Protein AF-A0A8S8Z383-F1 (afdb_monomer_lite)

pLDDT: mean 83.53, std 19.25, range [40.78, 97.88]

Structure (mmCIF, N/CA/C/O backbone):
data_AF-A0A8S8Z383-F1
#
_entry.id   AF-A0A8S8Z383-F1
#
loop_
_atom_site.group_PDB
_atom_site.id
_atom_site.type_symbol
_atom_site.label_atom_id
_atom_site.label_alt_id
_atom_site.label_comp_id
_atom_site.label_asym_id
_atom_site.label_entity_id
_atom_site.label_seq_id
_atom_site.pdbx_PDB_ins_code
_atom_site.Cartn_x
_atom_site.Cartn_y
_atom_site.Cartn_z
_atom_site.occupancy
_atom_site.B_iso_or_equiv
_atom_site.auth_seq_id
_atom_site.auth_comp_id
_atom_site.auth_asym_id
_atom_site.auth_atom_id
_atom_site.pdbx_PDB_model_num
ATOM 1 N N . MET A 1 1 ? 5.899 12.896 0.513 1.00 64.19 1 MET A N 1
ATOM 2 C CA . MET A 1 1 ? 5.264 12.283 1.704 1.00 64.19 1 MET A CA 1
ATOM 3 C C . MET A 1 1 ? 3.753 12.497 1.789 1.00 64.19 1 MET A C 1
ATOM 5 O O . MET A 1 1 ? 3.097 11.630 2.345 1.00 64.19 1 MET A O 1
ATOM 9 N N . ALA A 1 2 ? 3.176 13.565 1.217 1.00 86.31 2 ALA A N 1
ATOM 10 C CA . ALA A 1 2 ? 1.746 13.877 1.369 1.00 86.31 2 ALA A CA 1
ATOM 11 C C . ALA A 1 2 ? 0.780 12.721 1.033 1.00 86.31 2 ALA A C 1
ATOM 13 O O . ALA A 1 2 ? -0.175 12.497 1.765 1.00 86.31 2 ALA A O 1
ATOM 14 N N . GLN A 1 3 ? 1.039 11.950 -0.030 1.00 91.06 3 GLN A N 1
ATOM 15 C CA . GLN A 1 3 ? 0.146 10.855 -0.431 1.00 91.06 3 GLN A CA 1
ATOM 16 C C . GLN A 1 3 ? 0.100 9.703 0.587 1.00 91.06 3 GLN A C 1
ATOM 18 O O . GLN A 1 3 ? -0.982 9.208 0.892 1.00 91.06 3 GLN A O 1
ATOM 23 N N . TYR A 1 4 ? 1.259 9.275 1.102 1.00 93.12 4 TYR A N 1
ATOM 24 C CA . TYR A 1 4 ? 1.332 8.189 2.084 1.00 93.12 4 TYR A CA 1
ATOM 25 C C . TYR A 1 4 ? 0.597 8.580 3.368 1.00 93.12 4 TYR A C 1
ATOM 27 O O . TYR A 1 4 ? -0.242 7.824 3.849 1.00 93.12 4 TYR A O 1
ATOM 35 N N . GLU A 1 5 ? 0.853 9.792 3.870 1.00 94.56 5 GLU A N 1
ATOM 36 C CA . GLU A 1 5 ? 0.194 10.301 5.075 1.00 94.56 5 GLU A CA 1
ATOM 37 C C . GLU A 1 5 ? -1.307 10.520 4.872 1.00 94.56 5 GLU A C 1
ATOM 39 O O . GLU A 1 5 ? -2.090 10.234 5.774 1.00 94.56 5 GLU A O 1
ATOM 44 N N . ALA A 1 6 ? -1.740 10.951 3.682 1.00 95.12 6 ALA A N 1
ATOM 45 C CA . ALA A 1 6 ? -3.161 11.049 3.362 1.00 95.12 6 ALA A CA 1
ATOM 46 C C . ALA A 1 6 ? -3.842 9.673 3.428 1.00 95.12 6 ALA A C 1
ATOM 48 O O . ALA A 1 6 ? -4.869 9.529 4.087 1.00 95.12 6 ALA A O 1
ATOM 49 N N . LEU A 1 7 ? -3.242 8.643 2.816 1.00 95.12 7 LEU A N 1
ATOM 50 C CA . LEU A 1 7 ? -3.765 7.276 2.888 1.00 95.12 7 LEU A CA 1
ATOM 51 C C . LEU A 1 7 ? -3.763 6.739 4.316 1.00 95.12 7 LEU A C 1
ATOM 53 O O . LEU A 1 7 ? -4.752 6.136 4.728 1.00 95.12 7 LEU A O 1
ATOM 57 N N . ARG A 1 8 ? -2.687 6.979 5.074 1.00 96.00 8 ARG A N 1
ATOM 58 C CA . ARG A 1 8 ? -2.600 6.607 6.487 1.00 96.00 8 ARG A CA 1
ATOM 59 C C . ARG A 1 8 ? -3.727 7.262 7.274 1.00 96.00 8 ARG A C 1
ATOM 61 O O . ARG A 1 8 ? -4.526 6.553 7.867 1.00 96.00 8 ARG A O 1
ATOM 68 N N . SER A 1 9 ? -3.853 8.585 7.206 1.00 96.81 9 SER A N 1
ATOM 69 C CA . SER A 1 9 ? -4.890 9.350 7.906 1.00 96.81 9 SER A CA 1
ATOM 70 C C . SER A 1 9 ? -6.304 8.874 7.560 1.00 96.81 9 SER A C 1
ATOM 72 O O . SER A 1 9 ? -7.124 8.674 8.457 1.00 96.81 9 SER A O 1
ATOM 74 N N . THR A 1 10 ? -6.599 8.634 6.279 1.00 96.31 10 THR A N 1
ATOM 75 C CA . THR A 1 10 ? -7.896 8.087 5.859 1.00 96.31 10 THR A CA 1
ATOM 76 C C . THR A 1 10 ? -8.117 6.678 6.404 1.00 96.31 10 THR A C 1
ATOM 78 O O . THR A 1 10 ? -9.190 6.397 6.931 1.00 96.31 10 THR A O 1
ATOM 81 N N . GLY A 1 11 ? -7.113 5.802 6.322 1.00 96.12 11 GLY A N 1
ATOM 82 C CA . GLY A 1 11 ? -7.189 4.450 6.871 1.00 96.12 11 GLY A CA 1
ATOM 83 C C . GLY A 1 11 ? -7.440 4.452 8.378 1.00 96.12 11 GLY A C 1
ATOM 84 O O . GLY A 1 11 ? -8.349 3.764 8.838 1.00 96.12 11 GLY A O 1
ATOM 85 N N . GLU A 1 12 ? -6.723 5.301 9.121 1.00 96.88 12 GLU A N 1
ATOM 86 C CA . GLU A 1 12 ? -6.899 5.466 10.566 1.00 96.88 12 GLU A CA 1
ATOM 87 C C . GLU A 1 12 ? -8.328 5.897 10.909 1.00 96.88 12 GLU A C 1
ATOM 89 O O . GLU A 1 12 ? -8.990 5.266 11.732 1.00 96.88 12 GLU A O 1
ATOM 94 N N . ARG A 1 13 ? -8.832 6.935 10.229 1.00 96.88 13 ARG A N 1
ATOM 95 C CA . ARG A 1 13 ? -10.169 7.498 10.470 1.00 96.88 13 ARG A CA 1
ATOM 96 C C . ARG A 1 13 ? -11.304 6.548 10.103 1.00 96.88 13 ARG A C 1
ATOM 98 O O . ARG A 1 13 ? -12.356 6.595 10.731 1.00 96.88 13 ARG A O 1
ATOM 105 N N . CYS A 1 14 ? -11.116 5.735 9.069 1.00 95.50 14 CYS A N 1
ATOM 106 C CA . CYS A 1 14 ? -12.158 4.856 8.547 1.00 95.50 14 CYS A CA 1
ATOM 107 C C . CYS A 1 14 ? -12.051 3.413 9.062 1.00 95.50 14 CYS A C 1
ATOM 109 O O . CYS A 1 14 ? -12.929 2.609 8.760 1.00 95.50 14 CYS A O 1
ATOM 111 N N . GLY A 1 15 ? -10.988 3.056 9.792 1.00 93.81 15 GLY A N 1
ATOM 112 C CA . GLY A 1 15 ? -10.721 1.669 10.190 1.00 93.81 15 GLY A CA 1
ATOM 113 C C . GLY A 1 15 ? -10.463 0.742 8.995 1.00 93.81 15 GLY A C 1
ATOM 114 O O . GLY A 1 15 ? -10.712 -0.461 9.071 1.00 93.81 15 GLY A O 1
ATOM 115 N N . LEU A 1 16 ? -9.998 1.302 7.876 1.00 94.19 16 LEU A N 1
ATOM 116 C CA . LEU A 1 16 ? -9.716 0.578 6.638 1.00 94.19 16 LEU A CA 1
ATOM 117 C C . LEU A 1 16 ? -8.216 0.346 6.502 1.00 94.19 16 LEU A C 1
ATOM 119 O O . LEU A 1 16 ? -7.419 1.138 6.992 1.00 94.19 16 LEU A O 1
ATOM 123 N N . LEU A 1 17 ? -7.831 -0.722 5.798 1.00 95.69 17 LEU A N 1
ATOM 124 C CA . LEU A 1 17 ? -6.436 -0.995 5.462 1.00 95.69 17 LEU A CA 1
ATOM 125 C C . LEU A 1 17 ? -6.131 -0.469 4.051 1.00 95.69 17 LEU A C 1
ATOM 127 O O . LEU A 1 17 ? -6.515 -1.125 3.079 1.00 95.69 17 LEU A O 1
ATOM 131 N N . PRO A 1 18 ? -5.431 0.669 3.894 1.00 96.44 18 PRO A N 1
ATOM 132 C CA . PRO A 1 18 ? -5.037 1.145 2.579 1.00 96.44 18 PRO A CA 1
ATOM 133 C C . PRO A 1 18 ? -3.945 0.241 2.000 1.00 96.44 18 PRO A C 1
ATOM 135 O O . PRO A 1 18 ? -2.987 -0.134 2.686 1.00 96.44 18 PRO A O 1
ATOM 138 N N . LEU A 1 19 ? -4.079 -0.085 0.717 1.00 96.44 19 LEU A N 1
ATOM 139 C CA . LEU A 1 19 ? -3.151 -0.940 -0.012 1.00 96.44 19 LEU A CA 1
ATOM 140 C C . LEU A 1 19 ? -2.579 -0.197 -1.215 1.00 96.44 19 LEU A C 1
ATOM 142 O O . LEU A 1 19 ? -3.297 0.486 -1.943 1.00 96.44 19 LEU A O 1
ATOM 146 N N . TYR A 1 20 ? -1.292 -0.403 -1.459 1.00 96.94 20 TYR A N 1
ATOM 147 C CA . TYR A 1 20 ? -0.667 -0.111 -2.736 1.00 96.94 20 TYR A CA 1
ATOM 148 C C . TYR A 1 20 ? -0.627 -1.376 -3.582 1.00 96.94 20 TYR A C 1
ATOM 150 O O . TYR A 1 20 ? -0.165 -2.426 -3.135 1.00 96.94 20 TYR A O 1
ATOM 158 N N . ALA A 1 21 ? -1.075 -1.247 -4.826 1.00 96.44 21 ALA A N 1
ATOM 159 C CA . ALA A 1 21 ? -0.986 -2.287 -5.834 1.00 96.44 21 ALA A CA 1
ATOM 160 C C . ALA A 1 21 ? 0.008 -1.838 -6.915 1.00 96.44 21 ALA A C 1
ATOM 162 O O . ALA A 1 21 ? -0.301 -0.995 -7.756 1.00 96.44 21 ALA A O 1
ATOM 163 N N . TYR A 1 22 ? 1.226 -2.376 -6.875 1.00 96.31 22 TYR A N 1
ATOM 164 C CA . TYR A 1 22 ? 2.269 -2.100 -7.862 1.00 96.31 22 TYR A CA 1
ATOM 165 C C . TYR A 1 22 ? 2.141 -3.105 -9.012 1.00 96.31 22 TYR A C 1
ATOM 167 O O . TYR A 1 22 ? 2.264 -4.306 -8.791 1.00 96.31 22 TYR A O 1
ATOM 175 N N . ARG A 1 23 ? 1.907 -2.625 -10.242 1.00 95.94 23 ARG A N 1
ATOM 176 C CA . ARG A 1 23 ? 1.921 -3.434 -11.467 1.00 95.94 23 ARG A CA 1
ATOM 177 C C . ARG A 1 23 ? 3.164 -3.225 -12.349 1.00 95.94 23 ARG A C 1
ATOM 179 O O . ARG A 1 23 ? 3.448 -2.091 -12.729 1.00 95.94 23 ARG A O 1
ATOM 186 N N . LEU A 1 24 ? 3.814 -4.302 -12.806 1.00 95.94 24 LEU A N 1
ATOM 187 C CA . LEU A 1 24 ? 4.822 -4.245 -13.886 1.00 95.94 24 LEU A CA 1
ATOM 188 C C . LEU A 1 24 ? 4.185 -4.376 -15.270 1.00 95.94 24 LEU A C 1
ATOM 190 O O . LEU A 1 24 ? 3.409 -5.298 -15.506 1.00 95.94 24 LEU A O 1
ATOM 194 N N . LYS A 1 25 ? 4.525 -3.491 -16.212 1.00 96.31 25 LYS A N 1
ATOM 195 C CA . LYS A 1 25 ? 4.032 -3.533 -17.603 1.00 96.31 25 LYS A CA 1
ATOM 196 C C . LYS A 1 25 ? 4.828 -4.535 -18.450 1.00 96.31 25 LYS A C 1
ATOM 198 O O . LYS A 1 25 ? 5.984 -4.801 -18.160 1.00 96.31 25 LYS A O 1
ATOM 203 N N . GLY A 1 26 ? 4.198 -5.101 -19.483 1.00 95.31 26 GLY A N 1
ATOM 204 C CA . G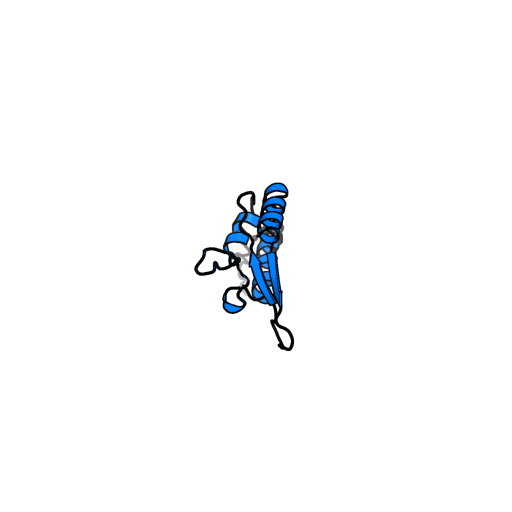LY A 1 26 ? 4.849 -6.045 -20.409 1.00 95.31 26 GLY A CA 1
ATOM 205 C C . GLY A 1 26 ? 5.137 -7.442 -19.842 1.00 95.31 26 GLY A C 1
ATOM 206 O O . GLY A 1 26 ? 5.639 -8.297 -20.560 1.00 95.31 26 GLY A O 1
ATOM 207 N N . VAL A 1 27 ? 4.789 -7.703 -18.579 1.00 94.44 27 VAL A N 1
ATOM 208 C CA . VAL A 1 27 ? 4.997 -8.996 -17.912 1.00 94.44 27 VAL A CA 1
ATOM 209 C C . VAL A 1 27 ? 3.754 -9.882 -18.054 1.00 94.44 27 VAL A C 1
ATOM 211 O O . VAL A 1 27 ? 2.629 -9.419 -17.853 1.00 94.44 27 VAL A O 1
ATOM 214 N N . ARG A 1 28 ? 3.957 -11.163 -18.391 1.00 92.56 28 ARG A N 1
ATOM 215 C CA . ARG A 1 28 ? 2.926 -12.218 -18.378 1.00 92.56 28 ARG A CA 1
ATOM 216 C C . ARG A 1 28 ? 2.809 -12.836 -16.976 1.00 92.56 28 ARG A C 1
ATOM 218 O O . ARG A 1 28 ? 3.801 -12.930 -16.262 1.00 92.56 28 ARG A O 1
ATOM 225 N N . GLY A 1 29 ? 1.617 -13.304 -16.605 1.00 93.44 29 GLY A N 1
ATOM 226 C CA . GLY A 1 29 ? 1.366 -13.945 -15.305 1.00 93.44 29 GLY A CA 1
ATOM 227 C C . GLY A 1 29 ? 1.042 -12.950 -14.185 1.00 93.44 29 GLY A C 1
ATOM 228 O O . GLY A 1 29 ? 0.393 -11.931 -14.426 1.00 93.44 29 GLY A O 1
ATOM 229 N N . ASP A 1 30 ? 1.469 -13.251 -12.952 1.00 92.88 30 ASP A N 1
ATOM 230 C CA . ASP A 1 30 ? 1.195 -12.416 -11.772 1.00 92.88 30 ASP A CA 1
ATOM 231 C C . ASP A 1 30 ? 2.067 -11.148 -11.745 1.00 92.88 30 ASP A C 1
ATOM 233 O O . ASP A 1 30 ? 3.133 -11.079 -11.117 1.00 92.88 30 ASP A O 1
ATOM 237 N N . SER A 1 31 ? 1.572 -10.133 -12.454 1.00 96.25 31 SER A N 1
ATOM 238 C CA . SER A 1 31 ? 2.205 -8.831 -12.635 1.00 96.25 31 SER A CA 1
ATOM 239 C C . SER A 1 31 ? 1.861 -7.810 -11.547 1.00 96.25 31 SER A C 1
ATOM 241 O O . SER A 1 31 ? 2.128 -6.631 -11.764 1.00 96.25 31 SER A O 1
ATOM 243 N N . TRP A 1 32 ? 1.288 -8.220 -10.410 1.00 97.31 32 TRP A N 1
ATOM 244 C CA . TRP A 1 32 ? 0.897 -7.319 -9.323 1.00 97.31 32 TRP A CA 1
ATOM 245 C C . TRP A 1 32 ? 1.599 -7.652 -8.003 1.00 97.31 32 TRP A C 1
ATOM 247 O O . TRP A 1 32 ? 1.820 -8.816 -7.663 1.00 97.31 32 TRP A O 1
ATOM 257 N N . ARG A 1 33 ? 1.938 -6.617 -7.235 1.00 97.31 33 ARG A N 1
ATOM 258 C CA . ARG A 1 33 ? 2.502 -6.722 -5.889 1.00 97.31 33 ARG A CA 1
ATOM 259 C C . ARG A 1 33 ? 1.745 -5.817 -4.936 1.00 97.31 33 ARG A C 1
ATOM 261 O O . ARG A 1 33 ? 1.619 -4.619 -5.179 1.00 97.31 33 ARG A O 1
ATOM 268 N N . ILE A 1 34 ? 1.225 -6.417 -3.874 1.00 97.88 34 ILE A N 1
ATOM 269 C CA . ILE A 1 34 ? 0.405 -5.765 -2.862 1.00 97.88 34 ILE A CA 1
ATOM 270 C C . ILE A 1 34 ? 1.271 -5.453 -1.646 1.00 97.88 34 ILE A C 1
ATOM 272 O O . ILE A 1 34 ? 1.979 -6.323 -1.135 1.00 97.88 34 ILE A O 1
ATOM 276 N N . MET A 1 35 ? 1.197 -4.212 -1.180 1.00 97.50 35 MET A N 1
ATOM 277 C CA . MET A 1 35 ? 1.828 -3.740 0.051 1.00 97.50 35 MET A CA 1
ATOM 278 C C . MET A 1 35 ? 0.821 -2.908 0.834 1.00 97.50 35 MET A C 1
ATOM 280 O O . MET A 1 35 ? -0.028 -2.240 0.245 1.00 97.50 35 MET A O 1
ATOM 284 N N . ARG A 1 36 ? 0.917 -2.923 2.159 1.00 96.44 36 ARG A N 1
ATOM 285 C CA . ARG A 1 36 ? 0.023 -2.158 3.026 1.00 96.44 36 ARG A CA 1
ATOM 286 C C . ARG A 1 36 ? 0.651 -0.873 3.537 1.00 96.44 36 ARG A C 1
ATOM 288 O O . ARG A 1 36 ? 1.832 -0.848 3.883 1.00 96.44 36 ARG A O 1
ATOM 295 N N . VAL A 1 37 ? -0.185 0.152 3.669 1.00 96.00 37 VAL A N 1
ATOM 296 C CA . VAL A 1 37 ? 0.107 1.330 4.489 1.00 96.00 37 VAL A CA 1
ATOM 297 C C . VAL A 1 37 ? -0.060 0.951 5.959 1.00 96.00 37 VAL A C 1
ATOM 299 O O . VAL A 1 37 ? -0.945 0.172 6.320 1.00 96.00 37 VAL A O 1
ATOM 302 N N . GLU A 1 38 ? 0.829 1.449 6.812 1.00 93.31 38 GLU A N 1
ATOM 303 C CA . GLU A 1 38 ? 0.765 1.176 8.245 1.00 93.31 38 GLU A CA 1
ATOM 304 C C . GLU A 1 38 ? -0.325 2.015 8.901 1.00 93.31 38 GLU A C 1
ATOM 306 O O . GLU A 1 38 ? -0.266 3.242 8.860 1.00 93.31 38 GLU A O 1
ATOM 311 N N . VAL A 1 39 ? -1.296 1.334 9.508 1.00 95.12 39 VAL A N 1
ATOM 312 C CA . VAL A 1 39 ? -2.371 1.938 10.296 1.00 95.12 39 VAL A CA 1
ATOM 313 C C . VAL A 1 39 ? -2.573 1.158 11.597 1.00 95.12 39 VAL A C 1
ATOM 315 O O . VAL A 1 39 ? -2.393 -0.064 11.635 1.00 95.12 39 VAL A O 1
ATOM 318 N N . GLU A 1 40 ? -2.944 1.852 12.664 1.00 93.62 40 GLU A N 1
ATOM 319 C CA . GLU A 1 40 ? -3.057 1.329 14.026 1.00 93.62 40 GLU A CA 1
ATOM 320 C C . GLU A 1 40 ? -4.513 1.072 14.440 1.00 93.62 40 GLU A C 1
ATOM 322 O O . GLU A 1 40 ? -4.763 0.183 15.267 1.00 93.62 40 GLU A O 1
A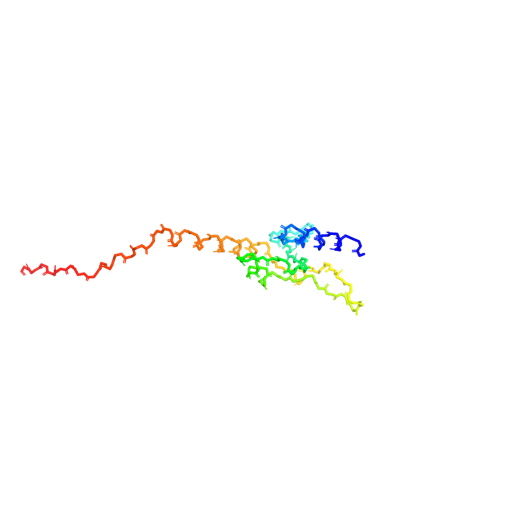TOM 327 N N . SER A 1 41 ? -5.477 1.769 13.829 1.00 93.75 41 SER A N 1
ATOM 328 C CA . SER A 1 41 ? -6.903 1.729 14.182 1.00 93.75 41 SER A CA 1
ATOM 329 C C . SER A 1 41 ? -7.661 0.471 13.746 1.00 93.75 41 SER A C 1
ATOM 331 O O . SER A 1 41 ? -8.820 0.298 14.120 1.00 93.75 41 SER A O 1
ATOM 333 N N . LEU A 1 42 ? -7.043 -0.440 12.985 1.00 93.69 42 LEU A N 1
ATOM 334 C CA . LEU A 1 42 ? -7.717 -1.647 12.479 1.00 93.69 42 LEU A CA 1
ATOM 335 C C . LEU A 1 42 ? -8.262 -2.507 13.616 1.00 93.69 42 LEU A C 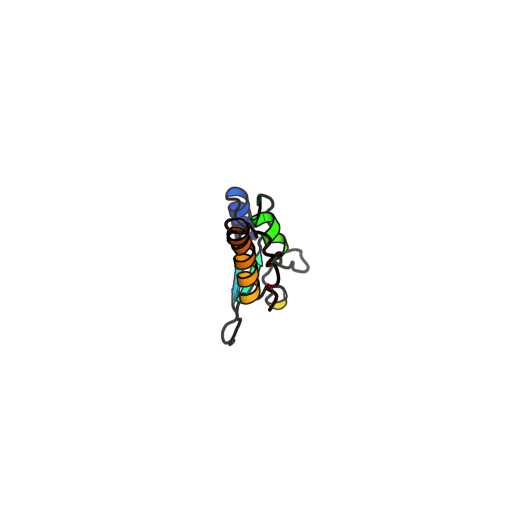1
ATOM 337 O O . LEU A 1 42 ? -7.585 -2.714 14.608 1.00 93.69 42 LEU A O 1
ATOM 341 N N . THR A 1 43 ? -9.426 -3.125 13.488 1.00 91.81 43 THR A N 1
ATOM 342 C CA . THR A 1 43 ? -9.957 -4.010 14.541 1.00 91.81 43 THR A CA 1
ATOM 343 C C . THR A 1 43 ? -10.359 -5.373 13.987 1.00 91.81 43 THR A C 1
ATOM 345 O O . THR A 1 43 ? -10.362 -5.606 12.774 1.00 91.81 43 THR A O 1
ATOM 348 N N . GLY A 1 44 ? -10.614 -6.319 14.897 1.00 90.38 44 GLY A N 1
ATOM 349 C CA . GLY A 1 44 ? -11.101 -7.657 14.570 1.00 90.38 44 GLY A CA 1
ATOM 350 C C . GLY A 1 44 ? -10.259 -8.386 13.518 1.00 90.38 44 GLY A C 1
ATOM 351 O O . GLY A 1 44 ? -9.028 -8.330 13.519 1.00 90.38 44 GLY A O 1
ATOM 352 N N . LYS A 1 45 ? -10.942 -9.070 12.593 1.00 86.25 45 LYS A N 1
ATOM 353 C CA . LYS A 1 45 ? -10.322 -9.898 11.543 1.00 86.25 45 LYS A CA 1
ATOM 354 C C . LYS A 1 45 ? -9.356 -9.113 10.654 1.00 86.25 45 LYS A C 1
ATOM 356 O O . LYS A 1 45 ? -8.309 -9.644 10.291 1.00 86.25 45 LYS A O 1
ATOM 361 N N . LEU A 1 46 ? -9.658 -7.849 10.354 1.00 89.75 46 LEU A N 1
ATOM 362 C CA . LEU A 1 46 ? -8.815 -7.017 9.494 1.00 89.75 46 LEU A CA 1
ATOM 363 C C . LEU A 1 46 ? -7.446 -6.731 10.135 1.00 89.75 46 LEU A C 1
ATOM 365 O O . LEU A 1 46 ? -6.433 -6.773 9.439 1.00 89.75 46 LEU A O 1
ATOM 369 N N . ARG A 1 47 ? -7.388 -6.541 11.466 1.00 92.38 47 ARG A N 1
ATOM 370 C CA . ARG A 1 47 ? -6.120 -6.417 12.215 1.00 92.38 47 ARG A CA 1
ATOM 371 C C . ARG A 1 47 ? -5.282 -7.696 12.144 1.00 92.38 47 ARG A C 1
ATOM 373 O O . ARG A 1 47 ? -4.058 -7.623 12.087 1.00 92.38 47 ARG A O 1
ATOM 380 N N . HIS A 1 48 ? -5.917 -8.867 12.173 1.00 90.25 48 HIS A N 1
ATOM 381 C CA . HIS A 1 48 ? -5.199 -10.137 12.049 1.00 90.25 48 HIS A CA 1
ATOM 382 C C . HIS A 1 48 ? -4.682 -10.349 10.623 1.00 90.25 48 HIS A C 1
ATOM 384 O O . HIS A 1 48 ? -3.511 -10.681 10.449 1.00 90.25 48 HIS A O 1
ATOM 390 N N . LEU A 1 49 ? -5.520 -10.092 9.615 1.00 91.38 49 LEU A N 1
ATOM 391 C CA . LEU A 1 49 ? -5.168 -10.244 8.204 1.00 91.38 49 LEU A CA 1
ATOM 392 C C . LEU A 1 49 ? -4.054 -9.282 7.769 1.00 91.38 49 LEU A C 1
ATOM 394 O O . LEU A 1 49 ? -3.157 -9.677 7.023 1.00 91.38 49 LEU A O 1
ATOM 398 N N . SER A 1 50 ? -4.058 -8.039 8.262 1.00 93.50 50 SER A N 1
ATOM 399 C CA . SER A 1 50 ? -3.058 -7.033 7.881 1.00 93.50 50 SER A CA 1
ATOM 400 C C . SER A 1 50 ? -1.624 -7.434 8.241 1.00 93.50 50 SER A C 1
ATOM 402 O O . SER A 1 50 ? -0.689 -7.048 7.541 1.00 93.50 50 SER A O 1
ATOM 404 N N . ARG A 1 51 ? -1.427 -8.254 9.283 1.00 92.19 51 ARG A N 1
ATOM 405 C CA . ARG A 1 51 ? -0.101 -8.749 9.697 1.00 92.19 51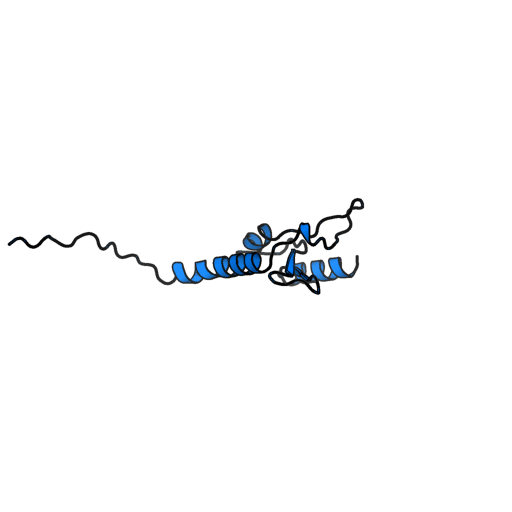 ARG A CA 1
ATOM 406 C C . ARG A 1 51 ? 0.554 -9.645 8.651 1.00 92.19 51 ARG A C 1
ATOM 408 O O . ARG A 1 51 ? 1.776 -9.694 8.592 1.00 92.19 51 ARG A O 1
ATOM 415 N N . SER A 1 52 ? -0.243 -10.325 7.830 1.00 93.19 52 SER A N 1
ATOM 416 C CA . SER A 1 52 ? 0.255 -11.190 6.760 1.00 93.19 52 SER A CA 1
ATOM 417 C C . SER A 1 52 ? 0.617 -10.421 5.487 1.00 93.19 52 SER A C 1
ATOM 419 O O . SER A 1 52 ? 1.289 -10.979 4.624 1.00 93.19 52 SER A O 1
ATOM 421 N N . ILE A 1 53 ? 0.188 -9.161 5.348 1.00 95.94 53 ILE A N 1
ATOM 422 C CA . ILE A 1 53 ? 0.471 -8.328 4.174 1.00 95.94 53 ILE A CA 1
ATOM 423 C C . ILE A 1 53 ? 1.760 -7.518 4.421 1.00 95.94 53 ILE A C 1
ATOM 425 O O . ILE A 1 53 ? 1.856 -6.845 5.455 1.00 95.94 53 ILE A O 1
ATOM 429 N N . PRO A 1 54 ? 2.735 -7.533 3.488 1.00 96.69 54 PRO A N 1
ATOM 430 C CA . PRO A 1 54 ? 3.977 -6.775 3.605 1.00 96.69 54 PRO A CA 1
ATOM 431 C C . PRO A 1 54 ? 3.740 -5.271 3.723 1.00 96.69 54 PRO A C 1
ATOM 433 O O . PRO A 1 54 ? 2.911 -4.704 3.011 1.00 96.69 54 PRO A O 1
ATOM 436 N N . LYS A 1 55 ? 4.494 -4.620 4.609 1.00 95.94 55 LYS A N 1
ATOM 437 C CA . LYS A 1 55 ? 4.560 -3.155 4.727 1.00 95.94 55 LYS A CA 1
ATOM 438 C C . LYS A 1 55 ? 5.265 -2.554 3.507 1.00 95.94 55 LYS A C 1
ATOM 440 O O . LYS A 1 55 ? 6.004 -3.261 2.826 1.00 95.94 55 LYS A O 1
ATOM 445 N N . LEU A 1 56 ? 5.104 -1.248 3.270 1.00 95.12 56 LEU A N 1
ATOM 446 C CA . LEU A 1 56 ? 6.017 -0.558 2.354 1.00 95.12 56 LEU A CA 1
ATOM 447 C C . LEU A 1 56 ? 7.448 -0.600 2.914 1.00 95.12 56 LEU A C 1
ATOM 449 O O . LEU A 1 56 ? 7.649 -0.227 4.074 1.00 95.12 56 LEU A O 1
ATOM 453 N N . PRO A 1 57 ? 8.443 -1.019 2.118 1.00 93.56 57 PRO A N 1
ATOM 454 C CA . PRO A 1 57 ? 9.832 -0.942 2.527 1.00 93.56 57 PRO A CA 1
ATOM 455 C C . PRO A 1 57 ? 10.272 0.513 2.670 1.00 93.56 57 PRO A C 1
ATOM 457 O O . PRO A 1 57 ? 9.807 1.424 1.974 1.00 93.56 57 PRO A O 1
ATOM 460 N N . LEU A 1 58 ? 11.216 0.725 3.576 1.00 93.56 58 LEU A N 1
ATOM 461 C CA . LEU A 1 58 ? 11.813 2.027 3.809 1.00 93.56 58 LEU A CA 1
ATOM 462 C C . LEU A 1 58 ? 13.103 2.136 3.000 1.00 93.56 58 LEU A C 1
ATOM 464 O O . LEU A 1 58 ? 13.877 1.188 2.893 1.00 93.56 58 LEU A O 1
ATOM 468 N N . THR A 1 59 ? 13.329 3.303 2.410 1.00 92.56 59 THR A N 1
ATOM 469 C CA . THR A 1 59 ? 14.635 3.655 1.844 1.00 92.56 59 THR A CA 1
ATOM 470 C C . THR A 1 59 ? 15.664 3.829 2.965 1.00 92.56 59 THR A C 1
ATOM 472 O O . THR A 1 59 ? 15.309 3.902 4.142 1.00 92.56 59 THR A O 1
ATOM 475 N N . ARG A 1 60 ? 16.949 3.985 2.617 1.00 91.69 60 ARG A N 1
ATOM 476 C CA . ARG A 1 60 ? 18.023 4.277 3.589 1.00 91.69 60 ARG A CA 1
ATOM 477 C C . ARG A 1 60 ? 17.720 5.487 4.488 1.00 91.69 60 ARG A C 1
ATOM 479 O O . ARG A 1 60 ? 18.153 5.514 5.633 1.00 91.69 60 ARG A O 1
ATOM 486 N N . ASN A 1 61 ? 16.950 6.449 3.982 1.00 91.81 61 ASN A N 1
ATOM 487 C CA . ASN A 1 61 ? 16.568 7.665 4.702 1.00 91.81 61 ASN A CA 1
ATOM 488 C C . ASN A 1 61 ? 15.241 7.512 5.472 1.00 91.81 61 ASN A C 1
ATOM 490 O O . ASN A 1 61 ? 14.683 8.503 5.927 1.00 91.81 61 ASN A O 1
ATOM 494 N N . GLY A 1 62 ? 14.692 6.297 5.573 1.00 89.25 62 GLY A N 1
ATOM 495 C CA . GLY A 1 62 ? 13.439 6.025 6.279 1.00 89.25 62 GLY A CA 1
ATOM 496 C C . GLY A 1 62 ? 12.166 6.370 5.497 1.00 89.25 62 GLY A C 1
ATOM 497 O O . GLY A 1 62 ? 11.072 6.201 6.022 1.00 89.25 62 GLY A O 1
ATOM 498 N N . THR A 1 63 ? 12.264 6.828 4.245 1.00 90.69 63 THR A N 1
ATOM 499 C CA . THR A 1 63 ? 11.080 7.179 3.443 1.00 90.69 63 THR A CA 1
ATOM 500 C C . THR A 1 63 ? 10.429 5.921 2.858 1.00 90.69 63 THR A C 1
ATOM 502 O O . THR A 1 63 ? 11.153 5.140 2.229 1.00 90.69 63 THR A O 1
ATOM 505 N N . PRO A 1 64 ? 9.100 5.729 2.988 1.00 93.00 64 PRO A N 1
ATOM 506 C CA . PRO A 1 64 ? 8.387 4.633 2.336 1.00 93.00 64 PRO A CA 1
ATOM 507 C C . PRO A 1 64 ? 8.527 4.697 0.814 1.00 93.00 64 PRO A C 1
ATOM 509 O O . PRO A 1 64 ? 8.373 5.764 0.216 1.00 93.00 64 PRO A O 1
ATOM 512 N N . HIS A 1 65 ? 8.782 3.557 0.179 1.00 93.25 65 HIS A N 1
ATOM 513 C CA . HIS A 1 65 ? 8.841 3.450 -1.277 1.00 93.25 65 HIS A CA 1
ATOM 514 C C . HIS A 1 65 ? 8.238 2.133 -1.764 1.00 93.25 65 HIS A C 1
ATOM 516 O O . HIS A 1 65 ? 8.045 1.196 -0.993 1.00 93.25 65 HIS A O 1
ATOM 522 N N . LEU A 1 66 ? 7.901 2.079 -3.052 1.00 93.19 66 LEU A N 1
ATOM 523 C CA . LEU A 1 66 ? 7.355 0.882 -3.680 1.00 93.19 66 LEU A CA 1
ATOM 524 C C . LEU A 1 66 ? 8.497 0.032 -4.240 1.00 93.19 66 LEU A C 1
ATOM 526 O O . LEU A 1 66 ? 9.136 0.426 -5.214 1.00 93.19 66 LEU A O 1
ATOM 530 N N . ASP A 1 67 ? 8.703 -1.147 -3.660 1.00 94.25 67 ASP A N 1
ATOM 531 C CA . ASP A 1 67 ? 9.626 -2.158 -4.176 1.00 94.25 67 ASP A CA 1
ATOM 532 C C . ASP A 1 67 ? 8.836 -3.385 -4.635 1.00 94.25 67 ASP A C 1
ATOM 534 O O . ASP A 1 67 ? 8.073 -3.994 -3.881 1.00 94.25 67 ASP A O 1
ATOM 538 N N . TRP A 1 68 ? 9.027 -3.753 -5.897 1.00 93.69 68 TRP A N 1
ATOM 539 C CA . TRP A 1 68 ? 8.402 -4.923 -6.495 1.00 93.69 68 TRP A CA 1
ATOM 540 C C . TRP A 1 68 ? 8.810 -6.233 -5.801 1.00 93.69 68 TRP A C 1
ATOM 542 O O . TRP A 1 68 ? 7.986 -7.134 -5.639 1.00 93.69 68 TRP A O 1
ATOM 552 N N . SER A 1 69 ? 10.070 -6.346 -5.379 1.00 93.94 69 SER A N 1
ATOM 553 C CA . SER A 1 69 ? 10.614 -7.563 -4.768 1.00 93.94 69 SER A CA 1
ATOM 554 C C . SER A 1 69 ? 10.053 -7.834 -3.369 1.00 93.94 69 SER A C 1
ATOM 556 O O . SER A 1 69 ? 9.992 -8.986 -2.948 1.00 93.94 69 SER A O 1
ATOM 558 N N . GLN A 1 70 ? 9.605 -6.784 -2.674 1.00 95.25 70 GLN A N 1
ATOM 559 C CA . GLN A 1 70 ? 9.156 -6.846 -1.280 1.00 95.25 70 GLN A CA 1
ATOM 560 C C . GLN A 1 70 ? 7.637 -7.021 -1.130 1.00 95.25 70 GLN A C 1
ATOM 562 O O . GLN A 1 70 ? 7.143 -7.262 -0.029 1.00 95.25 70 GLN A O 1
ATOM 567 N N . GLY A 1 71 ? 6.870 -6.886 -2.214 1.00 96.06 71 GLY A N 1
ATOM 568 C CA . GLY A 1 71 ? 5.414 -6.988 -2.155 1.00 96.06 71 GLY A CA 1
ATOM 569 C C . GLY A 1 71 ? 4.879 -8.421 -2.232 1.00 96.06 71 GLY A C 1
ATOM 570 O O . GLY A 1 71 ? 5.529 -9.348 -2.715 1.00 96.06 71 GLY A O 1
ATOM 571 N N . MET A 1 72 ? 3.632 -8.602 -1.800 1.00 97.25 72 MET A N 1
ATOM 572 C CA . MET A 1 72 ? 2.924 -9.879 -1.898 1.00 97.25 72 MET A CA 1
ATOM 573 C C . MET A 1 72 ? 2.353 -10.076 -3.313 1.00 97.25 72 MET A C 1
ATOM 575 O O . MET A 1 72 ? 1.679 -9.174 -3.808 1.00 97.25 72 MET A O 1
ATOM 579 N N . PRO A 1 73 ? 2.543 -11.238 -3.965 1.00 97.19 73 PRO A N 1
ATOM 580 C CA . PRO A 1 73 ? 1.880 -11.547 -5.235 1.00 97.19 73 PRO A CA 1
ATOM 581 C C . PRO A 1 73 ? 0.347 -11.511 -5.121 1.00 97.19 73 PRO A C 1
ATOM 583 O O . PRO A 1 73 ? -0.208 -11.916 -4.095 1.00 97.19 73 PRO A O 1
ATOM 586 N N . LEU A 1 74 ? -0.357 -11.081 -6.171 1.00 96.44 74 LEU A N 1
ATOM 587 C CA . LEU A 1 74 ? -1.815 -10.923 -6.127 1.00 96.44 74 LEU A CA 1
ATOM 588 C C . LEU A 1 74 ? -2.540 -12.237 -5.822 1.00 96.44 74 LEU A C 1
ATOM 590 O O . LEU A 1 74 ? -3.470 -12.241 -5.019 1.00 96.44 74 LEU A O 1
ATOM 594 N N . HIS A 1 75 ? -2.098 -13.363 -6.389 1.00 95.06 75 HIS A N 1
ATOM 595 C CA . HIS A 1 75 ? -2.744 -14.657 -6.124 1.00 95.06 75 HIS A CA 1
ATOM 596 C C . HIS A 1 75 ? -2.667 -15.058 -4.639 1.00 95.06 75 HIS A C 1
ATOM 598 O O . HIS A 1 75 ? -3.616 -15.619 -4.093 1.00 95.06 75 HIS A O 1
ATOM 604 N N . ARG A 1 76 ? -1.557 -14.730 -3.960 1.00 95.12 76 ARG A N 1
ATOM 605 C CA . ARG A 1 76 ? -1.378 -14.966 -2.517 1.00 95.12 76 ARG A CA 1
ATOM 606 C C . ARG A 1 76 ? -2.292 -14.067 -1.697 1.00 95.12 76 ARG A C 1
ATOM 608 O O . ARG A 1 76 ? -2.897 -14.543 -0.742 1.00 95.12 76 ARG A O 1
ATOM 615 N N . PHE A 1 77 ? -2.412 -12.799 -2.087 1.00 95.31 77 PHE A N 1
ATOM 616 C CA . PHE A 1 77 ? -3.322 -11.857 -1.441 1.00 95.31 77 PHE A CA 1
ATOM 617 C C . PHE A 1 77 ? -4.780 -12.319 -1.550 1.00 95.31 77 PHE A C 1
ATOM 619 O O . PHE A 1 77 ? -5.478 -12.379 -0.541 1.00 95.31 77 PHE A O 1
ATOM 626 N N . LEU A 1 78 ? -5.219 -12.727 -2.743 1.00 93.94 78 LEU A N 1
ATOM 627 C CA . LEU A 1 78 ? -6.566 -13.262 -2.956 1.00 93.94 78 LEU A CA 1
ATOM 628 C C . LEU A 1 78 ? -6.815 -14.512 -2.105 1.00 93.94 78 LEU A C 1
ATOM 630 O O . LEU A 1 78 ? -7.819 -14.582 -1.402 1.00 93.94 78 LEU A O 1
ATOM 634 N N . ALA A 1 79 ? -5.874 -15.461 -2.088 1.00 93.12 79 ALA A N 1
ATOM 635 C CA . ALA A 1 79 ? -5.982 -16.652 -1.248 1.00 93.12 79 ALA A CA 1
ATOM 636 C C . ALA A 1 79 ? -6.086 -16.313 0.253 1.00 93.12 79 ALA A C 1
ATOM 638 O O . ALA A 1 79 ? -6.855 -16.949 0.974 1.00 93.12 79 ALA A O 1
ATOM 639 N N . LEU A 1 80 ? -5.340 -15.309 0.726 1.00 91.25 80 LEU A N 1
ATOM 640 C CA . LEU A 1 80 ? -5.387 -14.831 2.110 1.00 91.25 80 LEU A CA 1
ATOM 641 C C . LEU A 1 80 ? -6.762 -14.240 2.460 1.00 91.25 80 LEU A C 1
ATOM 643 O O . LEU A 1 80 ? -7.353 -14.625 3.470 1.00 91.25 80 LEU A O 1
ATOM 647 N N . VAL A 1 81 ? -7.280 -13.342 1.618 1.00 89.69 81 VAL A N 1
ATOM 648 C CA . VAL A 1 81 ? -8.583 -12.691 1.829 1.00 89.69 81 VAL A CA 1
ATOM 649 C C . VAL A 1 81 ? -9.715 -13.717 1.761 1.00 89.69 81 VAL A C 1
ATOM 651 O O . VAL A 1 81 ? -10.514 -13.805 2.692 1.00 89.69 81 VAL A O 1
ATOM 654 N N . CYS A 1 82 ? -9.737 -14.578 0.743 1.00 87.25 82 CYS A N 1
ATOM 655 C CA . CYS A 1 82 ? -10.767 -15.608 0.604 1.00 87.25 82 CYS A CA 1
ATOM 656 C C . CYS A 1 82 ? -10.727 -16.647 1.735 1.00 87.25 82 CYS A C 1
ATOM 658 O O . CYS A 1 82 ? -11.778 -17.097 2.181 1.00 87.25 82 CYS A O 1
ATOM 660 N N . ARG A 1 83 ? -9.546 -17.003 2.266 1.00 80.62 83 ARG A N 1
ATOM 661 C CA . ARG A 1 83 ? -9.441 -17.884 3.445 1.00 80.62 83 ARG A CA 1
ATOM 662 C C . ARG A 1 83 ? -10.008 -17.225 4.699 1.00 80.62 83 ARG A C 1
ATOM 664 O O . ARG A 1 83 ? -10.692 -17.886 5.476 1.00 80.62 83 ARG A O 1
ATOM 671 N N . SER A 1 84 ? -9.724 -15.939 4.901 1.00 67.50 84 SER A N 1
ATOM 672 C CA . SER A 1 84 ? -10.269 -15.197 6.044 1.00 67.50 84 SER A CA 1
ATOM 673 C C . SER A 1 84 ? -11.799 -15.094 6.005 1.00 67.50 84 SER A C 1
ATOM 675 O O . SER A 1 84 ? -12.437 -15.037 7.059 1.00 67.50 84 SER A O 1
ATOM 677 N N . ASP A 1 85 ? -12.377 -15.163 4.803 1.00 58.66 85 ASP A N 1
ATOM 678 C CA . ASP A 1 85 ? -13.818 -15.229 4.577 1.00 58.66 85 ASP A CA 1
ATOM 679 C C . ASP A 1 85 ? -14.401 -16.643 4.679 1.00 58.66 85 ASP A C 1
ATOM 681 O O . ASP A 1 85 ? -15.492 -16.801 5.222 1.00 58.66 85 ASP A O 1
ATOM 685 N N . GLY A 1 86 ? -13.668 -17.677 4.256 1.00 50.50 86 GLY A N 1
ATOM 686 C CA . GLY A 1 86 ? -14.080 -19.084 4.359 1.00 50.50 86 GLY A CA 1
ATOM 687 C C . GLY A 1 86 ? -14.256 -19.593 5.795 1.00 50.50 86 GLY A C 1
ATOM 688 O O . GLY A 1 86 ? -15.001 -20.539 6.028 1.00 50.50 86 GLY A O 1
ATOM 689 N N . ALA A 1 87 ? -13.670 -18.921 6.791 1.00 46.84 87 ALA A N 1
ATOM 690 C CA . ALA A 1 87 ? -13.992 -19.176 8.198 1.00 46.84 87 ALA A CA 1
ATOM 691 C C . ALA A 1 87 ? -15.464 -18.857 8.547 1.00 46.84 87 ALA A C 1
ATOM 693 O O . ALA A 1 87 ? -15.965 -19.338 9.556 1.00 46.84 87 ALA A O 1
ATOM 694 N N . ARG A 1 88 ? -16.180 -18.064 7.730 1.00 47.44 88 ARG A N 1
ATOM 695 C CA . ARG A 1 88 ? -17.614 -17.781 7.923 1.00 47.44 88 ARG A CA 1
ATOM 696 C C . ARG A 1 88 ? -18.523 -18.935 7.489 1.00 47.44 88 ARG A C 1
ATOM 698 O O . ARG A 1 88 ? -19.628 -19.024 8.009 1.00 47.44 88 ARG A O 1
ATOM 705 N N . SER A 1 89 ? -18.098 -19.798 6.561 1.00 45.09 89 SER A N 1
ATOM 706 C CA . SER A 1 89 ? -18.946 -20.901 6.079 1.00 45.09 89 SER A CA 1
ATOM 707 C C . SER A 1 89 ? -18.800 -22.185 6.897 1.00 45.09 89 SER A C 1
ATOM 709 O O . SER A 1 89 ? -19.732 -22.979 6.925 1.00 45.09 89 SER A O 1
ATOM 711 N N . ILE A 1 90 ? -17.669 -22.384 7.584 1.00 50.34 90 ILE A N 1
ATOM 712 C CA . ILE A 1 90 ? -17.419 -23.603 8.375 1.00 50.34 90 ILE A CA 1
ATOM 713 C C . ILE A 1 90 ? -18.140 -23.547 9.735 1.00 50.34 90 ILE A C 1
ATOM 715 O O . ILE A 1 90 ? -18.725 -24.548 10.149 1.00 50.34 90 ILE A O 1
ATOM 719 N N . ASP A 1 91 ? -18.197 -22.376 10.380 1.00 47.69 91 ASP A N 1
ATOM 720 C CA . ASP A 1 91 ? -18.909 -22.202 11.661 1.00 47.69 91 ASP A CA 1
ATOM 721 C C . ASP A 1 91 ? -20.438 -22.136 11.514 1.00 47.69 91 ASP A C 1
ATOM 723 O O . ASP A 1 91 ? -21.163 -22.389 12.472 1.00 47.69 91 ASP A O 1
ATOM 727 N N . ALA A 1 92 ? -20.955 -21.832 10.320 1.00 47.97 92 ALA A N 1
ATOM 728 C CA . ALA A 1 92 ? -22.397 -21.754 10.079 1.00 47.97 92 ALA A CA 1
ATOM 729 C C . ALA A 1 92 ? -23.052 -23.116 9.768 1.00 47.97 92 ALA A C 1
ATOM 731 O O . ALA A 1 92 ? -24.273 -23.174 9.635 1.00 47.97 92 ALA A O 1
ATOM 732 N N . GLY A 1 93 ? -22.279 -24.203 9.629 1.00 49.94 93 GLY A N 1
ATOM 733 C CA . GLY A 1 93 ? -22.809 -25.446 9.057 1.00 49.94 93 GLY A CA 1
ATOM 734 C C . GLY A 1 93 ? -22.140 -26.752 9.465 1.00 49.94 93 GLY A C 1
ATOM 735 O O . GLY A 1 93 ? -22.313 -27.731 8.746 1.00 49.94 93 GLY A O 1
ATOM 736 N N . THR A 1 94 ? -21.406 -26.817 10.580 1.00 40.78 94 THR A N 1
ATOM 737 C CA . THR A 1 94 ? -20.736 -28.073 10.959 1.00 40.78 94 THR A CA 1
ATOM 738 C C . THR A 1 94 ? -21.091 -28.558 12.364 1.00 40.78 94 THR A C 1
ATOM 740 O O . THR A 1 94 ? -20.242 -28.708 13.237 1.00 40.78 94 THR A O 1
ATOM 743 N N . SER A 1 95 ? -22.360 -28.906 12.570 1.00 46.12 95 SER A N 1
ATOM 744 C CA . SER A 1 95 ? -22.710 -30.017 13.457 1.00 46.12 95 SER A CA 1
ATOM 745 C C . SER A 1 95 ? -22.295 -31.322 12.765 1.00 46.12 95 SER A C 1
ATOM 747 O O . SER A 1 95 ? -23.091 -31.959 12.080 1.00 46.12 95 SER A O 1
ATOM 749 N N . VAL A 1 96 ? -21.025 -31.726 12.921 1.00 46.88 96 VAL A N 1
ATOM 750 C CA . VAL A 1 96 ? -20.605 -33.097 12.589 1.00 46.88 96 VAL A CA 1
ATOM 751 C C . VAL A 1 96 ? -21.293 -34.024 13.585 1.00 46.88 96 VAL A C 1
ATOM 753 O O . VAL A 1 96 ? -20.795 -34.274 14.683 1.00 46.88 96 VAL A O 1
ATOM 756 N N . GLN A 1 97 ? -22.473 -34.520 13.220 1.00 44.50 97 GLN A N 1
ATOM 757 C CA . GLN A 1 97 ? -23.019 -35.711 13.847 1.00 44.50 97 GLN A CA 1
ATOM 758 C C . GLN A 1 97 ? -22.033 -36.849 13.581 1.00 44.50 97 GLN A C 1
ATOM 760 O O . GLN A 1 97 ? -21.770 -37.228 12.442 1.00 44.50 97 GLN A O 1
ATOM 765 N N . ARG A 1 98 ? -21.442 -37.329 14.674 1.00 46.75 98 ARG A N 1
ATOM 766 C CA . ARG A 1 98 ? -20.611 -38.523 14.774 1.00 46.75 98 ARG A CA 1
ATOM 767 C C . ARG A 1 98 ? -21.365 -39.710 14.168 1.00 46.75 98 ARG A C 1
ATOM 769 O O . ARG A 1 98 ? -22.178 -40.326 14.848 1.00 46.75 98 ARG A O 1
ATOM 776 N N . LEU A 1 99 ? -21.094 -40.032 12.905 1.00 45.94 99 LEU A N 1
ATOM 777 C CA . LEU A 1 99 ? -21.542 -41.277 12.291 1.00 45.94 99 LEU A CA 1
ATOM 778 C C . LEU A 1 99 ? -20.472 -42.352 12.508 1.00 45.94 99 LEU A C 1
ATOM 780 O O . LEU A 1 99 ? -19.772 -42.751 11.588 1.00 45.94 99 LEU A O 1
ATOM 784 N N . GLU A 1 100 ? -20.348 -42.813 13.750 1.00 50.22 100 GLU A N 1
ATOM 785 C CA . GLU A 1 100 ? -19.695 -44.086 14.055 1.00 50.22 100 GLU A CA 1
ATOM 786 C C . GLU A 1 100 ? -20.620 -44.897 14.959 1.00 50.22 100 GLU A C 1
ATOM 788 O O . GLU A 1 100 ? -20.574 -44.811 16.184 1.00 50.22 100 GLU A O 1
ATOM 793 N N . SER A 1 101 ? -21.546 -45.619 14.331 1.00 46.88 101 SER A N 1
ATOM 794 C CA . SER A 1 101 ? -22.053 -46.922 14.787 1.00 46.88 101 SER A CA 1
ATOM 795 C C . SER A 1 101 ? -23.122 -47.414 13.812 1.00 46.88 101 SER A C 1
ATOM 797 O O . SER A 1 101 ? -24.313 -47.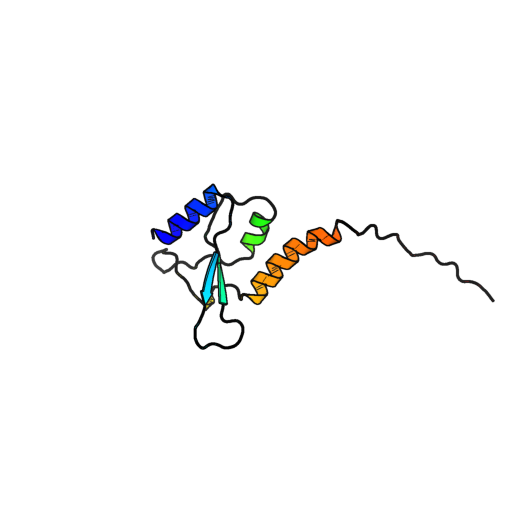177 13.986 1.00 46.88 101 SER A O 1
ATOM 799 N N . LEU A 1 102 ? -22.698 -48.122 12.764 1.00 49.81 102 LEU A N 1
ATOM 800 C CA . LEU A 1 102 ? -23.585 -49.067 12.087 1.00 49.81 102 LEU A CA 1
ATOM 801 C C . LEU A 1 102 ? -23.305 -50.459 12.670 1.00 49.81 102 LEU A C 1
ATOM 803 O O . LEU A 1 102 ? -22.148 -50.887 12.640 1.00 49.81 102 LEU A O 1
ATOM 807 N N . PRO A 1 103 ? -24.308 -51.168 13.219 1.00 51.78 103 PRO A N 1
ATOM 808 C CA . PRO A 1 103 ? -24.140 -52.560 13.605 1.00 51.78 103 PRO A CA 1
ATOM 809 C C . PRO A 1 103 ? -23.954 -53.409 12.343 1.00 51.78 103 PRO A C 1
ATOM 811 O O . PRO A 1 103 ? -24.691 -53.277 11.365 1.00 51.78 103 PRO A O 1
ATOM 814 N N . GLN A 1 104 ? -22.934 -54.264 12.364 1.00 48.44 104 GLN A N 1
ATOM 815 C CA . GLN A 1 104 ? -22.672 -55.235 11.309 1.00 48.44 104 GLN A CA 1
ATOM 816 C C . GLN A 1 104 ? -23.812 -56.260 11.305 1.00 48.44 104 GLN A C 1
ATOM 818 O O . GLN A 1 104 ? -23.994 -56.991 12.278 1.00 48.44 104 GLN A O 1
ATOM 823 N N . PHE A 1 105 ? -24.598 -56.292 10.228 1.00 44.66 105 PHE A N 1
ATOM 824 C CA . PHE A 1 105 ? -25.571 -57.356 10.005 1.00 44.66 105 PHE A CA 1
ATOM 825 C C . PHE A 1 105 ? -24.824 -58.654 9.695 1.00 44.66 105 PHE A C 1
ATOM 827 O O . PHE A 1 105 ? -24.084 -58.744 8.716 1.00 44.66 105 PHE A O 1
ATOM 834 N N . THR A 1 106 ? -25.017 -59.638 10.567 1.00 47.75 106 THR A N 1
ATOM 835 C CA . THR A 1 106 ? -24.602 -61.028 10.393 1.00 47.75 106 THR A CA 1
ATOM 836 C C . THR A 1 106 ? -25.469 -61.698 9.332 1.00 47.75 106 THR A C 1
ATOM 838 O O . THR A 1 106 ? -26.684 -61.482 9.324 1.00 47.75 106 THR A O 1
ATOM 841 N N . ASN A 1 107 ? -24.870 -62.560 8.516 1.00 47.44 107 ASN A N 1
ATOM 842 C CA . ASN A 1 107 ? -25.567 -63.638 7.819 1.00 47.44 107 ASN A CA 1
ATOM 843 C C . ASN A 1 107 ? -24.788 -64.932 8.047 1.00 47.44 107 ASN A C 1
ATOM 845 O O . ASN A 1 107 ? -23.539 -64.851 7.982 1.00 47.44 107 ASN A O 1
#

Secondary structure (DSSP, 8-state):
-HHHHHHHHHHHHHT---EEEEE-TT--S--EEEEEPP-S---HHHHHHHTTSPBPPBPTTS-B---TTTSEEHHHHHHHHHHHHHHHHHTTS--------------

Radius of gyration: 21.4 Å; chains: 1; bounding box: 44×78×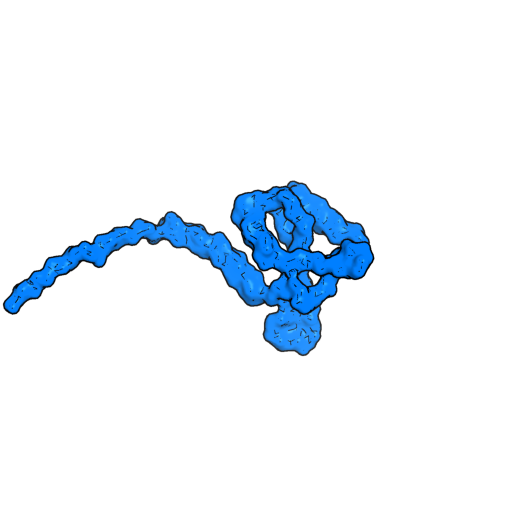35 Å

Sequence (107 aa):
MAQYEALRSTGERCGLLPLYAYRLKGVRGDSWRIMRVEVESLTGKLRHLSRSIPKLPLTRNGTPHLDWSQGMPLHRFLALVCRSDGARSIDAGTSVQRLESLPQFTN

Foldseek 3Di:
DVVLVVQQVVCQVVLHWDKDWDADPPDPDQRIFIATRDYDNHDDLRVVLNVVFHHFDADPVRHGDDDPVRGDGPVVNVVSVVVSVVVVVCVVDDPPPPPPDDDDDDD